Protein AF-A0A2A4QK55-F1 (afdb_monomer_lite)

Foldseek 3Di:
DDPLVVLLVVLLVLLVVLVVCLVVVVVVVNVVSVVVSVVSVVVSPVVDDPVVCVVCVVSVVVSVVSNVVSVVSNVVVVVVVVVVVVVVVVVVVVVVVVD

Sequence (99 aa):
MTDIERDLDFILLKTQQLFDIIEREEYPRLETKELVRQQLIAQFFLNYSADEIVAVGDKLQLLIDLSTKAAEQCESLFEQTKQDILKVKQVNKIKKAYK

Secondary structure (DSSP, 8-state):
--HHHHHHHHHHHHHHHHHHHHHTT-HHHHHHHHHHHHHHHHHHHHHS-HHHHHHTHHHHHHHHHHHHHHHHHHHHHHHHHHHHHHHHHHHHHHHHHT-

Radius of gyration: 19.69 Å; chains: 1; bounding box: 48×22×58 Å

pLDDT: mean 91.37, std 8.33, range [53.47, 98.12]

Structure (mmCIF, N/CA/C/O backbone):
data_AF-A0A2A4QK55-F1
#
_entry.id   AF-A0A2A4QK55-F1
#
loop_
_atom_site.group_PDB
_atom_site.id
_atom_site.type_symbol
_atom_site.label_atom_id
_atom_site.label_alt_id
_atom_site.label_comp_id
_atom_site.label_asym_id
_atom_site.label_entity_id
_atom_site.label_seq_id
_atom_site.pdbx_PDB_ins_code
_atom_site.Cartn_x
_atom_site.Cartn_y
_atom_site.Cartn_z
_atom_site.occupancy
_atom_site.B_iso_or_equiv
_atom_site.auth_seq_id
_atom_site.auth_comp_id
_atom_site.auth_asym_id
_atom_site.auth_atom_id
_atom_site.pdbx_PDB_model_num
ATOM 1 N N . MET A 1 1 ? 15.389 -12.837 -13.975 1.00 66.75 1 MET A N 1
ATOM 2 C CA . MET A 1 1 ? 14.992 -11.756 -13.060 1.00 66.75 1 MET A CA 1
ATOM 3 C C . MET A 1 1 ? 16.085 -10.720 -13.061 1.00 66.75 1 MET A C 1
ATOM 5 O O . MET A 1 1 ? 17.209 -11.060 -12.694 1.00 66.75 1 MET A O 1
ATOM 9 N N . THR A 1 2 ? 15.768 -9.521 -13.535 1.00 88.25 2 THR A N 1
ATOM 10 C CA . THR A 1 2 ? 16.646 -8.347 -13.427 1.00 88.25 2 THR A CA 1
ATOM 11 C C . THR A 1 2 ? 16.652 -7.831 -11.983 1.00 88.25 2 THR A C 1
ATOM 13 O O . THR A 1 2 ? 15.776 -8.190 -11.190 1.00 88.25 2 THR A O 1
ATOM 16 N N . ASP A 1 3 ? 17.643 -7.020 -11.609 1.00 93.19 3 ASP A N 1
ATOM 17 C CA . ASP A 1 3 ? 17.707 -6.465 -10.249 1.00 93.19 3 ASP A CA 1
ATOM 18 C C . ASP A 1 3 ? 16.512 -5.535 -9.962 1.00 93.19 3 ASP A C 1
ATOM 20 O O . ASP A 1 3 ? 15.898 -5.652 -8.902 1.00 93.19 3 ASP A O 1
ATOM 24 N N . ILE A 1 4 ? 16.066 -4.752 -10.954 1.00 95.44 4 ILE A N 1
ATOM 25 C CA . ILE A 1 4 ? 14.857 -3.918 -10.854 1.00 95.44 4 ILE A CA 1
ATOM 26 C C . ILE A 1 4 ? 13.585 -4.735 -10.586 1.00 95.44 4 ILE A C 1
ATOM 28 O O . ILE A 1 4 ? 12.773 -4.361 -9.740 1.00 95.44 4 ILE A O 1
ATOM 32 N N . GLU A 1 5 ? 13.410 -5.883 -11.250 1.00 94.88 5 GLU A N 1
ATOM 33 C CA . GLU A 1 5 ? 12.271 -6.768 -10.988 1.00 94.88 5 GLU A CA 1
ATOM 34 C C . GLU A 1 5 ? 12.312 -7.322 -9.565 1.00 94.88 5 GLU A C 1
ATOM 36 O O . GLU A 1 5 ? 11.272 -7.399 -8.916 1.00 94.88 5 GLU A O 1
ATOM 41 N N . ARG A 1 6 ? 13.500 -7.700 -9.075 1.00 95.75 6 ARG A N 1
ATOM 42 C CA . ARG A 1 6 ? 13.681 -8.237 -7.721 1.00 95.75 6 ARG A CA 1
ATOM 43 C C . ARG A 1 6 ? 13.357 -7.194 -6.658 1.00 95.75 6 ARG A C 1
ATOM 45 O O . ARG A 1 6 ? 12.669 -7.516 -5.689 1.00 95.75 6 ARG A O 1
ATOM 52 N N . ASP A 1 7 ? 13.845 -5.974 -6.836 1.00 96.50 7 ASP A N 1
ATOM 53 C CA . ASP A 1 7 ? 13.603 -4.884 -5.895 1.00 96.50 7 ASP A CA 1
ATOM 54 C C . ASP A 1 7 ? 12.116 -4.522 -5.854 1.00 96.50 7 ASP A C 1
ATOM 56 O O . ASP A 1 7 ? 11.536 -4.387 -4.774 1.00 96.50 7 ASP A O 1
ATOM 60 N N . LEU A 1 8 ? 11.465 -4.460 -7.018 1.00 97.00 8 LEU A N 1
ATOM 61 C CA . LEU A 1 8 ? 10.031 -4.202 -7.100 1.00 97.00 8 LEU A CA 1
ATOM 62 C C . LEU A 1 8 ? 9.201 -5.342 -6.491 1.00 97.00 8 LEU A C 1
ATOM 64 O O . LEU A 1 8 ? 8.265 -5.078 -5.737 1.00 97.00 8 LEU A O 1
ATOM 68 N N . ASP A 1 9 ? 9.571 -6.602 -6.734 1.00 96.88 9 ASP A N 1
ATOM 69 C CA . ASP A 1 9 ? 8.928 -7.769 -6.113 1.00 96.88 9 ASP A CA 1
ATOM 70 C C . ASP A 1 9 ? 9.064 -7.744 -4.585 1.00 96.88 9 ASP A C 1
ATOM 72 O O . ASP A 1 9 ? 8.129 -8.089 -3.856 1.00 96.88 9 ASP A O 1
ATOM 76 N N . PHE A 1 10 ? 10.207 -7.284 -4.073 1.00 97.19 10 PHE A N 1
ATOM 77 C CA . PHE A 1 10 ? 10.400 -7.118 -2.640 1.00 97.19 10 PHE A CA 1
ATOM 78 C C . PHE A 1 10 ? 9.484 -6.032 -2.063 1.00 97.19 10 PHE A C 1
ATOM 80 O O . PHE A 1 10 ? 8.869 -6.244 -1.014 1.00 97.19 10 PHE A O 1
ATOM 87 N N . ILE A 1 11 ? 9.334 -4.896 -2.748 1.00 97.69 11 ILE A N 1
ATOM 88 C CA . ILE A 1 11 ? 8.413 -3.824 -2.340 1.00 97.69 11 ILE A CA 1
ATOM 89 C C . ILE A 1 11 ? 6.955 -4.308 -2.386 1.00 97.69 11 ILE A C 1
ATOM 91 O O . ILE A 1 11 ? 6.185 -4.038 -1.458 1.00 97.69 11 ILE A O 1
ATOM 95 N N . LEU A 1 12 ? 6.575 -5.066 -3.417 1.00 97.75 12 LEU A N 1
ATOM 96 C CA . LEU A 1 12 ? 5.252 -5.686 -3.527 1.00 97.75 12 LEU A CA 1
ATOM 97 C C . LEU A 1 12 ? 4.972 -6.609 -2.339 1.00 97.75 12 LEU A C 1
ATOM 99 O O . LEU A 1 12 ? 3.935 -6.472 -1.691 1.00 97.75 12 LEU A O 1
ATOM 103 N N . LEU A 1 13 ? 5.926 -7.472 -1.981 1.00 96.88 13 LEU A N 1
ATOM 104 C CA . LEU A 1 13 ? 5.815 -8.336 -0.807 1.00 96.88 13 LEU A CA 1
ATOM 105 C C . LEU A 1 13 ? 5.616 -7.524 0.482 1.00 96.88 13 LEU A C 1
ATOM 107 O O . LEU A 1 13 ? 4.781 -7.879 1.313 1.00 96.88 13 LEU A O 1
ATOM 111 N N . LYS A 1 14 ? 6.356 -6.423 0.666 1.00 96.12 14 LYS A N 1
ATOM 112 C CA . LYS A 1 14 ? 6.177 -5.544 1.836 1.00 96.12 14 LYS A CA 1
ATOM 113 C C . LYS A 1 14 ? 4.814 -4.872 1.858 1.00 96.12 14 LYS A C 1
ATOM 115 O O . LYS A 1 14 ? 4.229 -4.772 2.930 1.00 96.12 14 LYS A O 1
ATOM 120 N N . THR A 1 15 ? 4.303 -4.465 0.701 1.00 96.62 15 THR A N 1
ATOM 121 C CA . THR A 1 15 ? 2.965 -3.876 0.570 1.00 96.62 15 THR A CA 1
ATOM 122 C C . THR A 1 15 ? 1.888 -4.899 0.922 1.00 96.62 15 THR A C 1
ATOM 124 O O . THR A 1 15 ? 0.989 -4.598 1.699 1.00 96.62 15 THR A O 1
ATOM 127 N N . GLN A 1 16 ? 2.017 -6.138 0.441 1.00 95.88 16 GLN A N 1
ATOM 128 C CA . GLN A 1 16 ? 1.085 -7.219 0.771 1.00 95.88 16 GLN A CA 1
ATOM 129 C C . GLN A 1 16 ? 1.063 -7.537 2.272 1.00 95.88 16 GLN A C 1
ATOM 131 O O . GLN A 1 16 ? 0.000 -7.743 2.847 1.00 95.88 16 GLN A O 1
ATOM 136 N N . GLN A 1 17 ? 2.224 -7.512 2.930 1.00 94.62 17 GLN A N 1
ATOM 137 C CA . GLN A 1 17 ? 2.323 -7.718 4.378 1.00 94.62 17 GLN A CA 1
ATOM 138 C C . GLN A 1 17 ? 1.599 -6.642 5.202 1.00 94.62 17 GLN A C 1
ATOM 140 O O . GLN A 1 17 ? 1.315 -6.889 6.373 1.00 94.62 17 GLN A O 1
ATOM 145 N N . LEU A 1 18 ? 1.306 -5.464 4.635 1.00 95.56 18 LEU A N 1
ATOM 146 C CA . LEU A 1 18 ? 0.540 -4.440 5.346 1.00 95.56 18 LEU A CA 1
ATOM 147 C C . LEU A 1 18 ? -0.905 -4.877 5.577 1.00 95.56 18 LEU A C 1
ATOM 149 O O . LEU A 1 18 ? -1.431 -4.578 6.641 1.00 95.56 18 LEU A O 1
ATOM 153 N N . PHE A 1 19 ? -1.519 -5.620 4.650 1.00 94.44 19 PHE A N 1
ATOM 154 C CA . PHE A 1 19 ? -2.909 -6.071 4.790 1.00 94.44 19 PHE A CA 1
ATOM 155 C C . PHE A 1 19 ? -3.113 -6.895 6.065 1.00 94.44 19 PHE A C 1
ATOM 157 O O . PHE A 1 19 ? -3.986 -6.571 6.863 1.00 94.44 19 PHE A O 1
ATOM 164 N N . ASP A 1 20 ? -2.230 -7.860 6.333 1.00 93.75 20 ASP A N 1
ATOM 165 C CA . ASP A 1 20 ? -2.286 -8.668 7.559 1.00 93.75 20 ASP A CA 1
ATOM 166 C C . ASP A 1 20 ? -2.156 -7.817 8.835 1.00 93.75 20 ASP A C 1
ATOM 168 O O . ASP A 1 20 ? -2.727 -8.144 9.873 1.00 93.75 20 ASP A O 1
ATOM 172 N N . ILE A 1 21 ? -1.364 -6.742 8.789 1.00 93.56 21 ILE A N 1
ATOM 173 C CA . ILE A 1 21 ? -1.134 -5.848 9.934 1.00 93.56 21 ILE A CA 1
ATOM 174 C C . ILE A 1 21 ? -2.348 -4.936 10.147 1.00 93.56 21 ILE A C 1
ATOM 176 O O . ILE A 1 21 ? -2.746 -4.714 11.291 1.00 93.56 21 ILE A O 1
ATOM 180 N N . ILE A 1 22 ? -2.927 -4.432 9.054 1.00 92.81 22 ILE A N 1
ATOM 181 C CA . ILE A 1 22 ? -4.140 -3.609 9.039 1.00 92.81 22 ILE A CA 1
ATOM 182 C C . ILE A 1 22 ? -5.315 -4.411 9.604 1.00 92.81 22 ILE A C 1
ATOM 184 O O . ILE A 1 22 ? -5.969 -3.948 10.531 1.00 92.81 22 ILE A O 1
ATOM 188 N N . GLU A 1 23 ? -5.533 -5.638 9.122 1.00 91.62 23 GLU A N 1
ATOM 189 C CA . GLU A 1 23 ? -6.612 -6.519 9.594 1.00 91.62 23 GLU A CA 1
ATOM 190 C C . GLU A 1 23 ? -6.495 -6.873 11.082 1.00 91.62 23 GLU A C 1
ATOM 192 O O . GLU A 1 23 ? -7.501 -7.083 11.756 1.00 91.62 23 GLU A O 1
ATOM 197 N N . ARG A 1 24 ? -5.270 -6.933 11.613 1.00 92.62 24 ARG A N 1
ATOM 198 C CA . ARG A 1 24 ? -5.007 -7.186 13.038 1.00 92.62 24 ARG A CA 1
ATOM 199 C C . ARG A 1 24 ? -5.008 -5.924 13.895 1.00 92.62 24 ARG A C 1
ATOM 201 O O . ARG A 1 24 ? -4.767 -6.025 15.096 1.00 92.62 24 ARG A O 1
ATOM 208 N N . GLU A 1 25 ? -5.229 -4.756 13.292 1.00 89.94 25 GLU A N 1
ATOM 209 C CA . GLU A 1 25 ? -5.200 -3.453 13.962 1.00 89.94 25 GLU A CA 1
ATOM 210 C C . GLU A 1 25 ? -3.885 -3.193 14.733 1.00 89.94 25 GLU A C 1
ATOM 212 O O . GLU A 1 25 ? -3.841 -2.500 15.752 1.00 89.94 25 GLU A O 1
ATOM 217 N N . GLU A 1 26 ? -2.763 -3.740 14.248 1.00 92.75 26 GLU A N 1
ATOM 218 C CA . GLU A 1 26 ? -1.441 -3.588 14.869 1.00 92.75 26 GLU A CA 1
ATOM 219 C C . GLU A 1 26 ? -0.811 -2.225 14.491 1.00 92.75 26 GLU A C 1
ATOM 221 O O . GLU A 1 26 ? 0.277 -2.159 13.916 1.00 92.75 26 GLU A O 1
ATOM 226 N N . TYR A 1 27 ? -1.485 -1.111 14.807 1.00 87.94 27 TYR A N 1
ATOM 227 C CA . TYR A 1 27 ? -1.142 0.236 14.313 1.00 87.94 27 TYR A CA 1
ATOM 228 C C . TYR A 1 27 ? 0.315 0.683 14.554 1.00 87.94 27 TYR A C 1
ATOM 230 O O . TYR A 1 27 ? 0.929 1.200 13.618 1.00 87.94 27 TYR A O 1
ATOM 238 N N . PRO A 1 28 ? 0.940 0.451 15.730 1.00 89.62 28 PRO A N 1
ATOM 239 C CA . PRO A 1 28 ? 2.348 0.812 15.923 1.00 89.62 28 PRO A CA 1
ATOM 240 C C . PRO A 1 28 ? 3.283 0.042 14.981 1.00 89.62 28 PRO A C 1
ATOM 242 O O . PRO A 1 28 ? 4.283 0.565 14.490 1.00 89.62 28 PRO A O 1
ATOM 245 N N . ARG A 1 29 ? 2.952 -1.221 14.692 1.00 93.88 29 ARG A N 1
ATOM 246 C CA . ARG A 1 29 ? 3.705 -2.033 13.736 1.00 93.88 29 ARG A CA 1
ATOM 247 C C . ARG A 1 29 ? 3.466 -1.539 12.312 1.00 93.88 29 ARG A C 1
ATOM 249 O O . ARG A 1 29 ? 4.427 -1.476 11.550 1.00 93.88 29 ARG A O 1
ATOM 256 N N . LEU A 1 30 ? 2.232 -1.163 11.976 1.00 93.69 30 LEU A N 1
ATOM 257 C CA . LEU A 1 30 ? 1.869 -0.611 10.670 1.00 93.69 30 LEU A CA 1
ATOM 258 C C . LEU A 1 30 ? 2.705 0.625 10.331 1.00 93.69 30 LEU A C 1
ATOM 260 O O . LEU A 1 30 ? 3.331 0.653 9.275 1.00 93.69 30 LEU A O 1
ATOM 264 N N . GLU A 1 31 ? 2.801 1.583 11.255 1.00 91.12 31 GLU A N 1
ATOM 265 C CA . GLU A 1 31 ? 3.578 2.816 11.074 1.00 91.12 31 GLU A CA 1
ATOM 266 C C . GLU A 1 31 ? 5.049 2.521 10.745 1.00 91.12 31 GLU A C 1
ATOM 268 O O . GLU A 1 31 ? 5.592 3.006 9.751 1.00 91.12 31 GLU A O 1
ATOM 273 N N . THR A 1 32 ? 5.691 1.647 11.529 1.00 94.81 32 THR A N 1
ATOM 274 C CA . THR A 1 32 ? 7.098 1.294 11.283 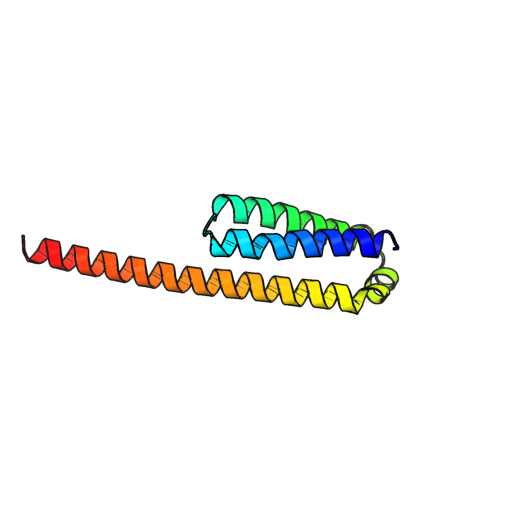1.00 94.81 32 THR A CA 1
ATOM 275 C C . THR A 1 32 ? 7.308 0.575 9.950 1.00 94.81 32 THR A C 1
ATOM 277 O O . THR A 1 32 ? 8.332 0.774 9.295 1.00 94.81 32 THR A O 1
ATOM 280 N N . LYS A 1 33 ? 6.363 -0.274 9.527 1.00 95.38 33 LYS A N 1
ATOM 281 C CA . LYS A 1 33 ? 6.464 -1.014 8.262 1.00 95.38 33 LYS A CA 1
ATOM 282 C C . LYS A 1 33 ? 6.209 -0.122 7.060 1.00 95.38 33 LYS A C 1
ATOM 284 O O . LYS A 1 33 ? 6.909 -0.275 6.060 1.00 95.38 33 LYS A O 1
ATOM 289 N N . GLU A 1 34 ? 5.287 0.823 7.180 1.00 95.06 34 GLU A N 1
ATOM 290 C CA . GLU A 1 34 ? 5.030 1.816 6.145 1.00 95.06 34 GLU A CA 1
ATOM 291 C C . GLU A 1 34 ? 6.242 2.728 5.936 1.00 95.06 34 GLU A C 1
ATOM 293 O O . GLU A 1 34 ? 6.655 2.931 4.797 1.00 95.06 34 GLU A O 1
ATOM 298 N N . LEU A 1 35 ? 6.900 3.174 7.013 1.00 96.25 35 LEU A N 1
ATOM 299 C CA . LEU A 1 35 ? 8.130 3.965 6.904 1.00 96.25 35 LEU A CA 1
ATOM 300 C C . LEU A 1 35 ? 9.220 3.226 6.110 1.00 96.25 35 LEU A C 1
ATOM 302 O O . LEU A 1 35 ? 9.832 3.793 5.204 1.00 96.25 35 LEU A O 1
ATOM 306 N N . VAL A 1 36 ? 9.445 1.945 6.418 1.00 96.25 36 VAL A N 1
ATOM 307 C CA . VAL A 1 36 ? 10.416 1.115 5.684 1.00 96.25 36 VAL A CA 1
ATOM 308 C C . VAL A 1 36 ? 10.007 0.967 4.218 1.00 96.25 36 VAL A C 1
ATOM 310 O O . VAL A 1 36 ? 10.850 1.081 3.331 1.00 96.25 36 VAL A O 1
ATOM 313 N N . ARG A 1 37 ? 8.721 0.740 3.936 1.00 96.81 37 ARG A N 1
ATOM 314 C CA . ARG A 1 37 ? 8.212 0.614 2.565 1.00 96.81 37 ARG A CA 1
ATOM 315 C C . ARG A 1 37 ? 8.430 1.894 1.757 1.00 96.81 37 ARG A C 1
ATOM 317 O O . ARG A 1 37 ? 8.900 1.815 0.626 1.00 96.81 37 ARG A O 1
ATOM 324 N N . GLN A 1 38 ? 8.160 3.059 2.341 1.00 96.62 38 GLN A N 1
ATOM 325 C CA . GLN A 1 38 ? 8.393 4.357 1.701 1.00 96.62 38 GLN A CA 1
ATOM 326 C C . GLN A 1 38 ? 9.872 4.585 1.385 1.00 96.62 38 GLN A C 1
ATOM 328 O O . GLN A 1 38 ? 10.201 5.054 0.297 1.00 96.62 38 GLN A O 1
ATOM 333 N N . GLN A 1 39 ? 10.773 4.200 2.294 1.00 97.38 39 GLN A N 1
ATOM 334 C CA . GLN A 1 39 ? 12.214 4.264 2.044 1.00 97.38 39 GLN A CA 1
ATOM 335 C C . GLN A 1 39 ? 12.635 3.361 0.881 1.00 97.38 39 GLN A C 1
ATOM 337 O O . GLN A 1 39 ? 13.417 3.794 0.039 1.00 97.38 39 GLN A O 1
ATOM 342 N N . LEU A 1 40 ? 12.096 2.140 0.797 1.00 97.44 40 LEU A N 1
ATOM 343 C CA . LEU A 1 40 ? 12.374 1.225 -0.315 1.00 97.44 40 LEU A CA 1
ATOM 344 C C . LEU A 1 40 ? 11.871 1.782 -1.653 1.00 97.44 40 LEU A C 1
ATOM 346 O O . LEU A 1 40 ? 12.588 1.714 -2.645 1.00 97.44 40 LEU A O 1
ATOM 350 N N . ILE A 1 41 ? 10.675 2.380 -1.679 1.00 96.94 41 ILE A N 1
ATOM 351 C CA . ILE A 1 41 ? 10.130 3.032 -2.880 1.00 96.94 41 ILE A CA 1
ATOM 352 C C . ILE A 1 41 ? 11.012 4.213 -3.296 1.00 96.94 41 ILE A C 1
ATOM 354 O O . ILE A 1 41 ? 11.368 4.334 -4.465 1.00 96.94 41 ILE A O 1
ATOM 358 N N . ALA A 1 42 ? 11.410 5.064 -2.349 1.00 97.56 42 ALA A N 1
ATOM 359 C CA . ALA A 1 42 ? 12.295 6.187 -2.640 1.00 97.56 42 ALA A CA 1
ATOM 360 C C . ALA A 1 42 ? 13.645 5.712 -3.204 1.00 97.56 42 ALA A C 1
ATOM 362 O O . ALA A 1 42 ? 14.125 6.262 -4.190 1.00 97.56 42 ALA A O 1
ATOM 363 N N . GLN A 1 43 ? 14.230 4.662 -2.620 1.00 96.81 43 GLN A N 1
ATOM 364 C CA . GLN A 1 43 ? 15.468 4.058 -3.117 1.00 96.81 43 GLN A CA 1
ATOM 365 C C . GLN A 1 43 ? 15.297 3.462 -4.516 1.00 96.81 43 GLN A C 1
ATOM 367 O O . GLN A 1 43 ? 16.165 3.656 -5.358 1.00 96.81 43 GLN A O 1
ATOM 372 N N . PHE A 1 44 ? 14.172 2.805 -4.799 1.00 97.06 44 PHE A N 1
ATOM 373 C CA . PHE A 1 44 ? 13.881 2.249 -6.119 1.00 97.06 44 PHE A CA 1
ATOM 374 C C . PHE A 1 44 ? 13.947 3.317 -7.220 1.00 97.06 44 PHE A C 1
ATOM 376 O O . PHE A 1 44 ? 14.650 3.138 -8.210 1.00 97.06 44 PHE A O 1
ATOM 383 N N . PHE A 1 45 ? 13.301 4.468 -7.015 1.00 96.12 45 PHE A N 1
ATOM 384 C CA . PHE A 1 45 ? 13.331 5.574 -7.982 1.00 96.12 45 PHE A CA 1
ATOM 385 C C . PHE A 1 45 ? 14.684 6.299 -8.071 1.00 96.12 45 PHE A C 1
ATOM 387 O O . PHE A 1 45 ? 14.919 7.021 -9.035 1.00 96.12 45 PHE A O 1
ATOM 394 N N . LEU A 1 46 ? 15.570 6.128 -7.084 1.00 96.94 46 LEU A N 1
ATOM 395 C CA . LEU A 1 46 ? 16.947 6.633 -7.141 1.00 96.94 46 LEU A CA 1
ATOM 396 C C . LEU A 1 46 ? 17.898 5.662 -7.851 1.00 96.94 46 LEU A C 1
ATOM 398 O O . LEU A 1 46 ? 18.880 6.102 -8.445 1.00 96.94 46 LEU A O 1
ATOM 402 N N . ASN A 1 47 ? 17.624 4.359 -7.768 1.00 96.62 47 ASN A N 1
ATOM 403 C CA . ASN A 1 47 ? 18.508 3.307 -8.266 1.00 96.62 47 ASN A CA 1
ATOM 404 C C . ASN A 1 47 ? 18.323 3.016 -9.759 1.00 96.62 47 ASN A C 1
ATOM 406 O O . ASN A 1 47 ? 19.252 2.509 -10.383 1.00 96.62 47 ASN A O 1
ATOM 410 N N . TYR A 1 48 ? 17.152 3.324 -10.323 1.00 96.88 48 TYR A N 1
ATOM 411 C CA . TYR A 1 48 ? 16.797 2.959 -11.693 1.00 96.88 48 TYR A CA 1
ATO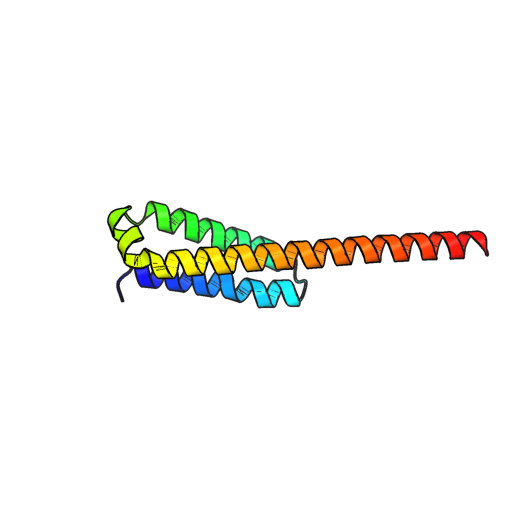M 412 C C . TYR A 1 48 ? 16.383 4.172 -12.521 1.00 96.88 48 TYR A C 1
ATOM 414 O O . TYR A 1 48 ? 15.730 5.099 -12.038 1.00 96.88 48 TYR A O 1
ATOM 422 N N . SER A 1 49 ? 16.761 4.158 -13.795 1.00 96.31 49 SER A N 1
ATOM 423 C CA . SER A 1 49 ? 16.372 5.186 -14.757 1.00 96.31 49 SER A CA 1
ATOM 424 C C . SER A 1 49 ? 14.902 5.057 -15.172 1.00 96.31 49 SER A C 1
ATOM 426 O O . SER A 1 49 ? 14.271 4.013 -15.008 1.00 96.31 49 SER A O 1
ATOM 428 N N . ALA A 1 50 ? 14.347 6.119 -15.762 1.00 94.56 50 ALA A N 1
ATOM 429 C CA . ALA A 1 50 ? 12.968 6.114 -16.250 1.00 94.56 50 ALA A CA 1
ATOM 430 C C . ALA A 1 50 ? 12.710 5.000 -17.281 1.00 94.56 50 ALA A C 1
ATOM 432 O O . ALA A 1 50 ? 11.669 4.352 -17.216 1.00 94.56 50 ALA A O 1
ATOM 433 N N . ASP A 1 51 ? 13.661 4.738 -18.181 1.00 95.00 51 ASP A N 1
ATOM 434 C CA . ASP A 1 51 ? 13.525 3.702 -19.212 1.00 95.00 51 ASP A CA 1
ATOM 435 C C . ASP A 1 51 ? 13.461 2.295 -18.598 1.00 95.00 51 ASP A C 1
ATOM 437 O O . ASP A 1 51 ? 12.644 1.467 -19.005 1.00 95.00 51 ASP A O 1
ATOM 441 N N . GLU A 1 52 ? 14.273 2.031 -17.569 1.00 95.06 52 GLU A N 1
ATOM 442 C CA . GLU A 1 52 ? 14.232 0.766 -16.827 1.00 95.06 52 GLU A CA 1
ATOM 443 C C . GLU A 1 52 ? 12.914 0.613 -16.062 1.00 95.06 52 GLU A C 1
ATOM 445 O O . GLU A 1 52 ? 12.311 -0.459 -16.065 1.00 95.06 52 GLU A O 1
ATOM 450 N N . ILE A 1 53 ? 12.427 1.693 -15.450 1.00 94.12 53 ILE A N 1
ATOM 451 C CA . ILE A 1 53 ? 11.158 1.699 -14.714 1.00 94.12 53 ILE A CA 1
ATOM 452 C C . ILE A 1 53 ? 9.975 1.433 -15.652 1.00 94.12 53 ILE A C 1
ATOM 454 O O . ILE A 1 53 ? 9.080 0.661 -15.306 1.00 94.12 53 ILE A O 1
ATOM 458 N N . VAL A 1 54 ? 9.975 2.017 -16.854 1.00 94.56 54 VAL A N 1
ATOM 459 C CA . VAL A 1 54 ? 8.946 1.759 -17.874 1.00 94.56 54 VAL A CA 1
ATOM 460 C C . VAL A 1 54 ? 8.910 0.276 -18.254 1.00 94.56 54 VAL A C 1
ATOM 462 O O . VAL A 1 54 ? 7.825 -0.277 -18.436 1.00 94.56 54 VAL A O 1
ATOM 465 N N . ALA A 1 55 ? 10.063 -0.399 -18.297 1.00 94.56 55 ALA A N 1
ATOM 466 C CA . ALA A 1 55 ? 10.134 -1.827 -18.606 1.00 94.56 55 ALA A CA 1
ATOM 467 C C . ALA A 1 55 ? 9.450 -2.727 -17.554 1.00 94.56 55 ALA A C 1
ATOM 469 O O . ALA A 1 55 ? 9.061 -3.847 -17.878 1.00 94.56 55 ALA A O 1
ATOM 470 N N . VAL A 1 56 ? 9.259 -2.244 -16.320 1.00 95.56 56 VAL A N 1
ATOM 471 C CA . VAL A 1 56 ? 8.524 -2.943 -15.246 1.00 95.56 56 VAL A CA 1
ATOM 472 C C . VAL A 1 56 ? 7.165 -2.301 -14.934 1.00 9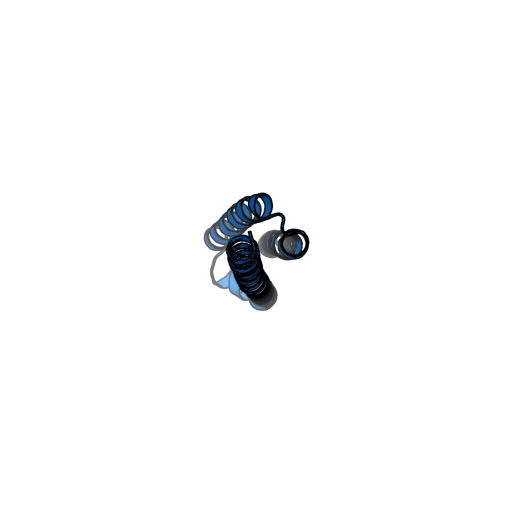5.56 56 VAL A C 1
ATOM 474 O O . VAL A 1 56 ? 6.606 -2.510 -13.854 1.00 95.56 56 VAL A O 1
ATOM 477 N N . GLY A 1 57 ? 6.611 -1.538 -15.884 1.00 94.50 57 GLY A N 1
ATOM 478 C CA . GLY A 1 57 ? 5.399 -0.733 -15.709 1.00 94.50 57 GLY A CA 1
ATOM 479 C C . GLY A 1 57 ? 4.191 -1.496 -15.159 1.00 94.50 57 GLY A C 1
ATOM 480 O O . GLY A 1 57 ? 3.541 -1.009 -14.239 1.00 94.50 57 GLY A O 1
ATOM 481 N N . ASP A 1 58 ? 3.931 -2.719 -15.628 1.00 95.56 58 ASP A N 1
ATOM 482 C CA . ASP A 1 58 ? 2.795 -3.526 -15.148 1.00 95.56 58 ASP A CA 1
ATOM 483 C C . ASP A 1 58 ? 2.912 -3.868 -13.652 1.00 95.56 58 ASP A C 1
ATOM 485 O O . ASP A 1 58 ? 1.941 -3.787 -12.896 1.00 95.56 58 ASP A O 1
ATOM 489 N N . LYS A 1 59 ? 4.121 -4.212 -13.189 1.00 95.06 59 LYS A N 1
ATOM 490 C CA . LYS A 1 59 ? 4.380 -4.474 -11.764 1.00 95.06 59 LYS A CA 1
ATOM 491 C C . LYS A 1 59 ? 4.323 -3.193 -10.938 1.00 95.06 59 LYS A C 1
ATOM 493 O O . LYS A 1 59 ? 3.899 -3.227 -9.783 1.00 95.06 59 LYS A O 1
ATOM 498 N N . LEU A 1 60 ? 4.737 -2.068 -11.518 1.00 95.69 60 LEU A N 1
ATOM 499 C CA . LEU A 1 60 ? 4.630 -0.771 -10.864 1.00 95.69 60 LEU A CA 1
ATOM 500 C C . LEU A 1 60 ? 3.159 -0.375 -10.689 1.00 95.69 60 LEU A C 1
ATOM 502 O O . LEU A 1 60 ? 2.778 0.084 -9.614 1.00 95.69 60 LEU A O 1
ATOM 506 N N . GLN A 1 61 ? 2.321 -0.627 -11.696 1.00 97.31 61 GLN A N 1
ATOM 507 C CA . GLN A 1 61 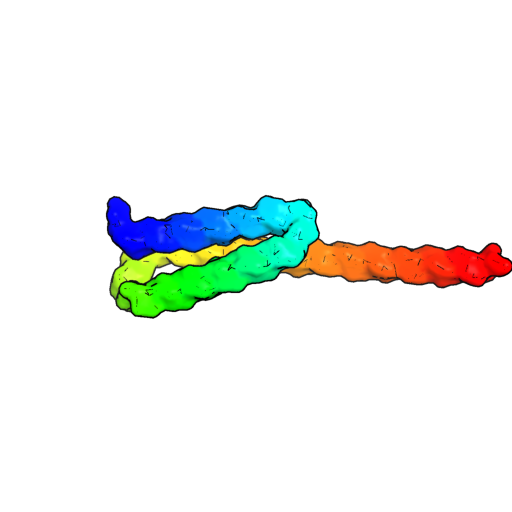? 0.879 -0.419 -11.597 1.00 97.31 61 GLN A CA 1
ATOM 508 C C . GLN A 1 61 ? 0.264 -1.303 -10.506 1.00 97.31 61 GLN A C 1
ATOM 510 O O . GLN A 1 61 ? -0.480 -0.804 -9.666 1.00 97.31 61 GLN A O 1
ATOM 515 N N . LEU A 1 62 ? 0.655 -2.579 -10.427 1.00 97.56 62 LEU A N 1
ATOM 516 C CA . LEU A 1 62 ? 0.222 -3.460 -9.338 1.00 97.56 62 LEU A CA 1
ATOM 517 C C . LEU A 1 62 ? 0.608 -2.910 -7.953 1.00 97.56 62 LEU A C 1
ATOM 519 O O . LEU A 1 62 ? -0.182 -2.989 -7.011 1.00 97.56 62 LEU A O 1
ATOM 523 N N . LEU A 1 63 ? 1.810 -2.345 -7.810 1.00 97.19 63 LEU A N 1
ATOM 524 C CA . LEU A 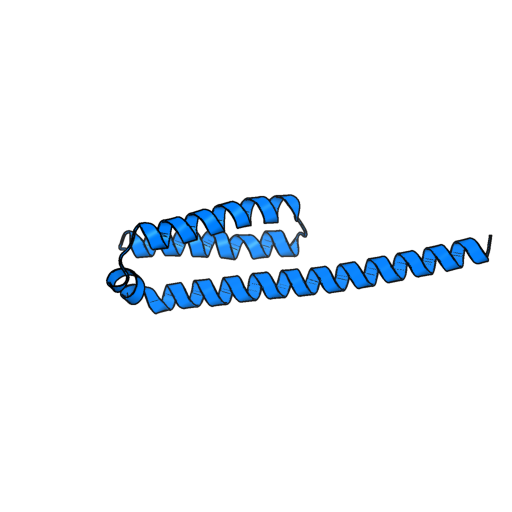1 63 ? 2.238 -1.718 -6.558 1.00 97.19 63 LEU A CA 1
ATOM 525 C C . LEU A 1 63 ? 1.349 -0.522 -6.194 1.00 97.19 63 LEU A C 1
ATOM 527 O O . LEU A 1 63 ? 0.995 -0.361 -5.021 1.00 97.19 63 LEU A O 1
ATOM 531 N N . ILE A 1 64 ? 0.986 0.300 -7.179 1.00 96.81 64 ILE A N 1
ATOM 532 C CA . ILE A 1 64 ? 0.069 1.430 -6.997 1.00 96.81 64 ILE A CA 1
ATOM 533 C C . ILE A 1 64 ? -1.297 0.918 -6.538 1.00 96.81 64 ILE A C 1
ATOM 535 O O . ILE A 1 64 ? -1.798 1.377 -5.514 1.00 96.81 64 ILE A O 1
ATOM 539 N N . ASP A 1 65 ? -1.860 -0.076 -7.220 1.00 98.12 65 ASP A N 1
ATOM 540 C CA . ASP A 1 65 ? -3.186 -0.616 -6.907 1.00 98.12 65 ASP A CA 1
ATOM 541 C C . ASP A 1 65 ? -3.242 -1.194 -5.484 1.00 98.12 65 ASP A C 1
ATOM 543 O O . ASP A 1 65 ? -4.166 -0.910 -4.718 1.00 98.12 65 ASP A O 1
ATOM 547 N N . LEU A 1 66 ? -2.217 -1.956 -5.084 1.00 97.56 66 LEU A N 1
ATOM 548 C CA . LEU A 1 66 ? -2.116 -2.492 -3.724 1.00 97.56 66 LEU A CA 1
ATOM 549 C C . LEU A 1 66 ? -1.937 -1.387 -2.677 1.00 97.56 66 LEU A C 1
ATOM 551 O O . LEU A 1 66 ? -2.512 -1.479 -1.594 1.00 97.56 66 LEU A O 1
ATOM 555 N N . SER A 1 67 ? -1.168 -0.343 -2.990 1.00 96.44 67 SER A N 1
ATOM 556 C CA . SER A 1 67 ? -0.971 0.798 -2.086 1.00 96.44 67 SER A CA 1
ATOM 557 C C . SER A 1 67 ? -2.272 1.571 -1.872 1.00 96.44 67 SER A C 1
ATOM 559 O O . SER A 1 67 ? -2.613 1.890 -0.735 1.00 96.44 67 SER A O 1
ATOM 561 N N . THR A 1 68 ? -3.022 1.817 -2.948 1.00 97.06 68 THR A N 1
ATOM 562 C CA . THR A 1 68 ? -4.343 2.458 -2.901 1.00 97.06 68 THR A CA 1
ATOM 563 C C . THR A 1 68 ? -5.302 1.643 -2.045 1.00 97.06 68 THR A C 1
ATOM 565 O O . THR A 1 68 ? -5.895 2.166 -1.104 1.00 97.06 68 THR A O 1
ATOM 568 N N . LYS A 1 69 ? -5.378 0.331 -2.287 1.00 97.12 69 LYS A N 1
ATOM 569 C CA . LYS A 1 69 ? -6.248 -0.561 -1.518 1.00 97.12 69 LYS A CA 1
ATOM 570 C C . LYS A 1 69 ? -5.893 -0.594 -0.028 1.00 97.12 69 LYS A C 1
ATOM 572 O O . LYS A 1 69 ? -6.785 -0.641 0.815 1.00 97.12 69 LYS A O 1
ATOM 577 N N . ALA A 1 70 ? -4.604 -0.581 0.312 1.00 94.00 70 ALA A N 1
ATOM 578 C CA . ALA A 1 70 ? -4.169 -0.525 1.706 1.00 94.00 70 ALA A CA 1
ATOM 579 C C . ALA A 1 70 ? -4.615 0.783 2.386 1.00 94.00 70 ALA A C 1
ATOM 581 O O . ALA A 1 70 ? -5.082 0.751 3.524 1.00 94.00 70 ALA A O 1
ATOM 582 N N . ALA A 1 71 ? -4.531 1.919 1.685 1.00 93.50 71 ALA A N 1
ATOM 583 C CA . ALA A 1 71 ? -5.009 3.203 2.195 1.00 93.50 71 ALA A CA 1
ATOM 584 C C . ALA A 1 71 ? -6.530 3.201 2.430 1.00 93.50 71 ALA A C 1
ATOM 586 O O . ALA A 1 71 ? -6.978 3.566 3.515 1.00 93.50 71 ALA A O 1
ATOM 587 N N . GLU A 1 72 ? -7.312 2.704 1.469 1.00 95.38 72 GLU A N 1
ATOM 588 C CA . GLU A 1 72 ? -8.773 2.592 1.589 1.00 95.38 72 GLU A CA 1
ATOM 589 C C . GLU A 1 72 ? -9.197 1.739 2.795 1.00 95.38 72 GLU A C 1
ATOM 591 O O . GLU A 1 72 ? -10.127 2.089 3.525 1.00 95.38 72 GLU A O 1
ATOM 596 N N . GLN A 1 73 ? -8.501 0.626 3.050 1.00 93.50 73 GLN A N 1
ATOM 597 C CA . GLN A 1 73 ? -8.781 -0.207 4.220 1.00 93.50 73 GLN A CA 1
ATOM 598 C C . GLN A 1 73 ? -8.481 0.513 5.538 1.00 93.50 73 GLN A C 1
ATOM 600 O O . GLN A 1 73 ? -9.292 0.449 6.466 1.00 93.50 73 GLN A O 1
ATOM 605 N N . CYS A 1 74 ? -7.356 1.228 5.618 1.00 91.88 74 CYS A N 1
ATOM 606 C CA . CYS A 1 74 ? -7.029 2.055 6.777 1.00 91.88 74 CYS A CA 1
ATOM 607 C C . CYS A 1 74 ? -8.102 3.123 7.033 1.00 91.88 74 CYS A C 1
ATOM 609 O O . CYS A 1 74 ? -8.536 3.295 8.172 1.00 91.88 74 CYS A O 1
ATOM 611 N N . GLU A 1 75 ? -8.561 3.816 5.988 1.00 91.75 75 GLU A N 1
ATOM 612 C CA . GLU A 1 75 ? -9.615 4.831 6.098 1.00 91.75 75 GLU A CA 1
ATOM 613 C C . GLU A 1 75 ? -10.941 4.232 6.579 1.00 91.75 75 GLU A C 1
ATOM 615 O O . GLU A 1 75 ? -11.587 4.783 7.475 1.00 91.75 75 GLU A O 1
ATOM 620 N N . SER A 1 76 ? -11.318 3.067 6.047 1.00 91.62 76 SER A N 1
ATOM 621 C CA . SER A 1 76 ? -12.524 2.351 6.469 1.00 91.62 76 SER A CA 1
ATOM 622 C C . SER A 1 76 ? -12.476 1.964 7.953 1.00 91.62 76 SER A C 1
ATOM 624 O O . SER A 1 76 ? -13.439 2.209 8.686 1.00 91.62 76 SER A O 1
ATOM 626 N N . LEU A 1 77 ? -11.361 1.389 8.423 1.00 89.88 77 LEU A N 1
ATOM 627 C CA . LEU A 1 77 ? -11.179 1.022 9.836 1.00 89.88 77 LEU A CA 1
ATOM 628 C C . LEU A 1 77 ? -11.167 2.250 10.750 1.00 89.88 77 LEU A C 1
ATOM 630 O O . LEU A 1 77 ? -11.739 2.228 11.845 1.00 89.88 77 LEU A O 1
ATOM 634 N N . PHE A 1 78 ? -10.560 3.346 10.296 1.00 88.25 78 PHE A N 1
ATOM 635 C CA . PHE A 1 78 ? -10.545 4.599 11.038 1.00 88.25 78 PHE A CA 1
ATOM 636 C C . PHE A 1 78 ? -11.956 5.173 11.218 1.00 88.25 78 PHE A C 1
ATOM 638 O O . PHE A 1 78 ? -12.335 5.548 12.334 1.00 88.25 78 PHE A O 1
ATOM 645 N N . GLU A 1 79 ? -12.765 5.208 10.154 1.00 89.88 79 GLU A N 1
ATOM 646 C CA . GLU A 1 79 ? -14.141 5.702 10.249 1.00 89.88 79 GLU A CA 1
ATOM 647 C C . GLU A 1 79 ? -14.994 4.795 11.149 1.00 89.88 79 GLU A C 1
ATOM 649 O O . GLU A 1 79 ? -15.738 5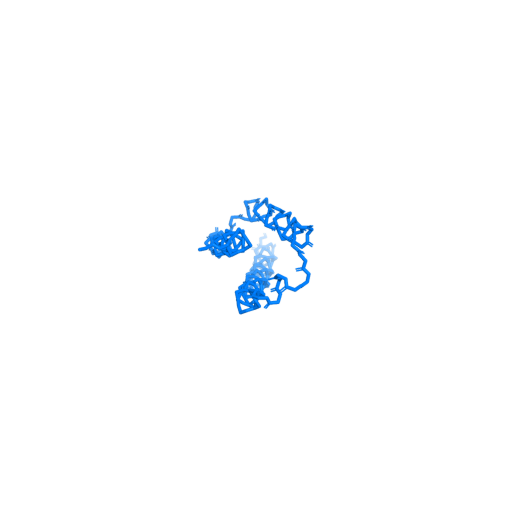.303 11.991 1.00 89.88 79 GLU A O 1
ATOM 654 N N . GLN A 1 80 ? -14.827 3.470 11.077 1.00 88.56 80 GLN A N 1
ATOM 655 C CA . GLN A 1 80 ? -15.490 2.542 11.999 1.00 88.56 80 GLN A CA 1
ATOM 656 C C . GLN A 1 80 ? -15.112 2.820 13.464 1.00 88.56 80 GLN A C 1
ATOM 658 O O . GLN A 1 80 ? -15.990 3.008 14.312 1.00 88.56 80 GLN A O 1
ATOM 663 N N . THR A 1 81 ? -13.815 2.938 13.752 1.00 86.56 81 THR A N 1
ATOM 664 C CA . THR A 1 81 ? -13.296 3.221 15.099 1.00 86.56 81 THR A CA 1
ATOM 665 C C . THR A 1 81 ? -13.863 4.529 15.656 1.00 86.56 81 THR A C 1
ATOM 667 O O . THR A 1 81 ? -14.281 4.612 16.815 1.00 86.56 81 THR A O 1
ATOM 670 N N . LYS A 1 82 ? -13.941 5.569 14.822 1.00 88.44 82 LYS A N 1
ATOM 671 C CA . LYS A 1 82 ? -14.532 6.862 15.182 1.00 88.44 82 LYS A CA 1
ATOM 672 C C . LYS A 1 82 ? -16.009 6.733 15.560 1.00 88.44 82 LYS A C 1
ATOM 674 O O . LYS A 1 82 ? -16.421 7.304 16.576 1.00 88.44 82 LYS A O 1
ATOM 679 N N . GLN A 1 83 ? -16.796 5.976 14.796 1.00 87.44 83 GLN A N 1
ATOM 680 C CA . GLN A 1 83 ? -18.203 5.723 15.124 1.00 87.44 83 GLN A CA 1
ATOM 681 C C . GLN A 1 83 ? -18.348 4.967 16.450 1.00 87.44 83 GLN A C 1
ATOM 683 O O . GLN A 1 83 ? -19.207 5.307 17.269 1.00 87.44 83 GLN A O 1
ATOM 688 N N . ASP A 1 84 ? -17.479 3.996 16.720 1.00 87.38 84 ASP A N 1
ATOM 689 C CA . ASP A 1 84 ? -17.527 3.221 17.960 1.00 87.38 84 ASP A CA 1
ATOM 690 C C . ASP A 1 84 ? -17.157 4.060 19.192 1.00 87.38 84 ASP A C 1
ATOM 692 O O . ASP A 1 84 ? -17.853 4.008 20.213 1.00 87.38 84 ASP A O 1
ATOM 696 N N . ILE A 1 85 ? -16.166 4.951 19.081 1.00 85.69 85 ILE A N 1
ATOM 697 C CA . ILE A 1 85 ? -15.851 5.934 20.132 1.00 85.69 85 ILE A CA 1
ATOM 698 C C . ILE A 1 85 ? -17.059 6.840 20.424 1.00 85.69 85 ILE A C 1
ATOM 700 O O . ILE A 1 85 ? -17.347 7.141 21.591 1.00 85.69 85 ILE A O 1
ATOM 704 N N . LEU A 1 86 ? -17.783 7.288 19.392 1.00 86.56 86 LEU A N 1
ATOM 705 C CA . LEU A 1 86 ? -18.979 8.119 19.565 1.00 86.56 86 LEU A CA 1
ATOM 706 C C . LEU A 1 86 ? -20.093 7.367 20.305 1.00 86.56 86 LEU A C 1
ATOM 708 O O . LEU A 1 86 ? -20.668 7.926 21.247 1.00 86.56 86 LEU A O 1
ATOM 712 N N . LYS A 1 87 ? -20.344 6.097 19.960 1.00 87.56 87 LYS A N 1
ATOM 713 C CA . LYS A 1 87 ? -21.313 5.238 20.666 1.00 87.56 87 LYS A CA 1
ATOM 714 C C . LYS A 1 87 ? -20.945 5.076 22.142 1.00 87.56 87 LYS A C 1
ATOM 716 O O . LYS A 1 87 ? -21.789 5.293 23.013 1.00 87.56 87 LYS A O 1
ATOM 721 N N . VAL A 1 88 ? -19.679 4.782 22.456 1.00 84.88 88 VAL A N 1
ATOM 722 C CA . VAL A 1 88 ? -19.207 4.639 23.849 1.00 84.88 88 VAL A CA 1
ATOM 723 C C . VAL A 1 88 ? -19.405 5.935 24.642 1.00 84.88 88 VAL A C 1
ATOM 725 O O . VAL A 1 88 ? -19.884 5.907 25.780 1.00 84.88 88 VAL A O 1
ATOM 728 N N . LYS A 1 89 ? -19.100 7.096 24.047 1.00 80.56 89 LYS A N 1
ATOM 729 C CA . LYS A 1 89 ? -19.331 8.403 24.687 1.00 80.56 89 LYS A CA 1
ATOM 730 C C . LYS A 1 89 ? -20.813 8.651 24.978 1.00 80.56 89 LYS A C 1
ATOM 732 O O . LYS A 1 89 ? -21.130 9.160 26.054 1.00 80.56 89 LYS A O 1
ATOM 737 N N . GLN A 1 90 ? -21.712 8.294 24.061 1.00 79.56 90 GLN A N 1
ATOM 738 C CA . GLN A 1 90 ? -23.159 8.418 24.269 1.00 79.56 90 GLN A CA 1
ATOM 739 C C . GLN A 1 90 ? -23.647 7.505 25.400 1.00 79.56 90 GLN A C 1
ATOM 741 O O . GLN A 1 90 ? -24.323 7.980 26.312 1.00 79.56 90 GLN A O 1
ATOM 746 N N . VAL A 1 91 ? -23.226 6.237 25.416 1.00 79.25 91 VAL A N 1
ATOM 747 C CA . VAL A 1 91 ? -23.551 5.291 26.499 1.00 79.25 91 VAL A CA 1
ATOM 748 C C . VAL A 1 91 ? -23.069 5.812 27.856 1.00 79.25 91 VAL A C 1
ATOM 750 O O . VAL A 1 91 ? -23.804 5.756 28.841 1.00 79.25 91 VAL A O 1
ATOM 753 N N . ASN A 1 92 ? -21.862 6.377 27.921 1.00 77.19 92 ASN A N 1
ATOM 754 C CA . ASN A 1 92 ? -21.326 6.949 29.157 1.00 77.19 92 ASN A CA 1
ATOM 755 C C . ASN A 1 92 ? -22.098 8.191 29.627 1.00 77.19 92 ASN A C 1
ATOM 757 O O . ASN A 1 92 ? -22.257 8.379 30.834 1.00 77.19 92 ASN A O 1
ATOM 761 N N . LYS A 1 93 ? -22.601 9.027 28.706 1.00 75.56 93 LYS A N 1
ATOM 762 C CA . LYS A 1 93 ? -23.493 10.150 29.048 1.00 75.56 93 LYS A CA 1
ATOM 763 C C . LYS A 1 93 ? -24.816 9.653 29.628 1.00 75.56 93 LYS A C 1
ATOM 765 O O . LYS A 1 93 ? -25.227 10.153 30.669 1.00 75.56 93 LYS A O 1
ATOM 770 N N . ILE A 1 94 ? -25.430 8.644 29.005 1.00 72.19 94 ILE A N 1
ATOM 771 C CA . ILE A 1 94 ? -26.669 8.021 29.490 1.00 72.19 94 ILE A CA 1
ATOM 772 C C . ILE A 1 94 ? -26.448 7.460 30.901 1.00 72.19 94 ILE A C 1
ATOM 774 O O . ILE A 1 94 ? -27.143 7.856 31.828 1.00 72.19 94 ILE A O 1
ATOM 778 N N . LYS A 1 95 ? -25.417 6.634 31.120 1.00 74.19 95 LYS A N 1
ATOM 779 C CA . LYS A 1 95 ? -25.121 6.058 32.448 1.00 74.19 95 LYS A CA 1
ATOM 780 C C . LYS A 1 95 ? -24.912 7.103 33.552 1.00 74.19 95 LYS A C 1
ATOM 782 O O . LYS A 1 95 ? -25.242 6.823 34.696 1.00 74.19 95 LYS A O 1
ATOM 787 N N . LYS A 1 96 ? -24.357 8.277 33.230 1.00 72.19 96 LYS A N 1
ATOM 788 C CA . LYS A 1 96 ? -24.200 9.390 34.183 1.00 72.19 96 LYS A CA 1
ATOM 789 C C . LYS A 1 96 ? -25.508 10.126 34.483 1.00 72.19 96 LYS A C 1
ATOM 791 O O . LYS A 1 96 ? -25.606 10.703 35.550 1.00 72.19 96 LYS A O 1
ATOM 796 N N . ALA A 1 97 ? -26.473 10.130 33.564 1.00 67.94 97 ALA A N 1
ATOM 797 C CA . ALA A 1 97 ? -27.772 10.779 33.760 1.00 67.94 97 ALA A CA 1
ATOM 798 C C . ALA A 1 97 ? -28.744 9.943 34.616 1.00 67.94 97 ALA A C 1
ATOM 800 O O . ALA A 1 97 ? -29.682 10.493 35.181 1.00 67.94 97 ALA A O 1
ATOM 801 N N . TYR A 1 98 ? -28.519 8.629 34.708 1.00 63.66 98 TYR A N 1
ATOM 802 C CA . TYR A 1 98 ? -29.320 7.688 35.505 1.00 63.66 98 TYR A CA 1
ATOM 803 C C . TYR A 1 98 ? -28.636 7.263 36.824 1.00 63.66 98 TYR A C 1
ATOM 805 O O . TYR A 1 98 ? -29.031 6.263 37.421 1.00 63.66 98 TYR A O 1
ATOM 813 N N . LYS A 1 99 ? -27.596 7.985 37.257 1.00 53.47 99 LYS A N 1
ATOM 814 C CA . LYS A 1 99 ? -26.883 7.799 38.531 1.00 53.47 99 LYS A CA 1
ATOM 815 C C . LYS A 1 99 ? -27.079 9.026 39.407 1.00 53.47 99 LYS A C 1
ATOM 817 O O . LYS A 1 99 ? -27.183 8.830 40.634 1.00 53.47 99 LYS A O 1
#